Protein AF-A0A7S3LBD7-F1 (afdb_monomer_lite)

Sequence (126 aa):
SVRGDIKLGKDMCFGIYGDALEETSFGGADLVIVVSAEDELVDYDGVSSFPVCGESTLALASACTLDQFDRPIVGFMNFCLDHVVSANVEYLQDIYQGFLDVDLKEDHIQIPKATIAAHELAHVLG

Radius of gyration: 16.67 Å; chains: 1; bounding box: 44×27×38 Å

Organism: NCBI:txid265554

pLDDT: mean 74.04, std 15.69, range [42.69, 93.19]

Secondary structure (DSSP, 8-state):
---PPEEE-TTSSTTHHHHHS-SEEETT-S-EEEEE--SEEE-TTSS-EEE---TT--EEEEEEEE-TTS-EEEEEEEE-HHHHHH--THHHHHHHTTT------SS--PPPHHHHHHHHHHHHH-

Structure (mmCIF, N/CA/C/O backbone):
data_AF-A0A7S3LBD7-F1
#
_entry.id   AF-A0A7S3LBD7-F1
#
loop_
_atom_site.group_PDB
_atom_site.id
_atom_site.type_symbol
_atom_site.label_atom_id
_atom_site.label_alt_id
_atom_site.label_comp_id
_atom_site.label_asym_id
_atom_site.label_entity_id
_atom_site.label_seq_id
_atom_site.pdbx_PDB_ins_code
_atom_site.Cartn_x
_atom_site.Cartn_y
_atom_site.Cartn_z
_atom_site.occupancy
_atom_site.B_iso_or_equiv
_atom_site.auth_seq_id
_atom_site.auth_comp_id
_atom_site.auth_asym_id
_atom_site.auth_atom_id
_atom_site.pdbx_PDB_model_num
ATOM 1 N N . SER A 1 1 ? -10.980 -8.156 24.334 1.00 47.78 1 SER A N 1
ATOM 2 C CA . SER A 1 1 ? -10.246 -7.298 23.390 1.00 47.78 1 SER A CA 1
ATOM 3 C C . SER A 1 1 ? -11.203 -6.210 22.935 1.00 47.78 1 SER A C 1
ATOM 5 O O . SER A 1 1 ? -12.305 -6.556 22.537 1.00 47.78 1 SER A O 1
ATOM 7 N N . VAL A 1 2 ? -10.861 -4.930 23.115 1.00 50.41 2 VAL A N 1
ATOM 8 C CA . VAL A 1 2 ? -11.716 -3.769 22.781 1.00 50.41 2 VAL A CA 1
ATOM 9 C C . VAL A 1 2 ? -11.256 -3.199 21.438 1.00 50.41 2 VAL A C 1
ATOM 11 O O . VAL A 1 2 ? -10.802 -2.064 21.355 1.00 50.41 2 VAL A O 1
ATOM 14 N N . ARG A 1 3 ? -11.261 -4.017 20.388 1.00 62.00 3 ARG A N 1
ATOM 15 C CA . ARG A 1 3 ? -11.059 -3.530 19.022 1.00 62.00 3 ARG A CA 1
ATOM 16 C C . ARG A 1 3 ? -12.292 -3.916 18.226 1.00 62.00 3 ARG A C 1
ATOM 18 O O . ARG A 1 3 ? -12.649 -5.090 18.187 1.00 62.00 3 ARG A O 1
ATOM 25 N N . GLY A 1 4 ? -12.993 -2.896 17.736 1.00 75.19 4 GLY A N 1
ATOM 26 C CA . GLY A 1 4 ? -14.091 -3.077 16.797 1.00 75.19 4 GLY A CA 1
ATOM 27 C C . GLY A 1 4 ? -13.551 -3.493 15.435 1.00 75.19 4 GLY A C 1
ATOM 28 O O . GLY A 1 4 ? -12.347 -3.405 15.190 1.00 75.19 4 GLY A O 1
ATOM 29 N N . ASP A 1 5 ? -14.443 -3.950 14.569 1.00 88.25 5 ASP A N 1
ATOM 30 C CA . ASP A 1 5 ? -14.069 -4.376 13.227 1.00 88.25 5 ASP A CA 1
ATOM 31 C C . ASP A 1 5 ? -13.452 -3.215 12.436 1.00 88.25 5 ASP A C 1
ATOM 33 O O . ASP A 1 5 ? -13.945 -2.082 12.486 1.00 88.25 5 ASP A O 1
ATOM 37 N N . ILE A 1 6 ? -12.395 -3.503 11.674 1.00 87.62 6 ILE A N 1
ATOM 38 C CA . ILE A 1 6 ? -11.845 -2.546 10.711 1.00 87.62 6 ILE A CA 1
ATOM 39 C C . ILE A 1 6 ? -12.791 -2.538 9.516 1.00 87.62 6 ILE A C 1
ATOM 41 O O . ILE A 1 6 ? -13.042 -3.580 8.908 1.00 87.62 6 ILE A O 1
ATOM 45 N N . LYS A 1 7 ? -13.351 -1.374 9.199 1.00 86.12 7 LYS A N 1
ATOM 46 C CA . LYS A 1 7 ? -14.207 -1.187 8.027 1.00 86.12 7 LYS A CA 1
ATOM 47 C C . LYS A 1 7 ? -13.380 -0.537 6.942 1.00 86.12 7 LYS A C 1
ATOM 49 O O . LYS A 1 7 ? -12.891 0.560 7.169 1.00 86.12 7 LYS A O 1
ATOM 54 N N . LEU A 1 8 ? -13.240 -1.208 5.807 1.00 83.31 8 LEU A N 1
ATOM 55 C CA . LEU A 1 8 ? -12.697 -0.617 4.593 1.00 83.31 8 LEU A CA 1
ATOM 56 C C . LEU A 1 8 ? -13.827 0.074 3.835 1.00 83.31 8 LEU A C 1
ATOM 58 O O . LEU A 1 8 ? -14.897 -0.506 3.644 1.00 83.31 8 LEU A O 1
ATOM 62 N N . GLY A 1 9 ? -13.578 1.313 3.429 1.00 76.06 9 GLY A N 1
ATOM 63 C CA . GLY A 1 9 ? -14.488 2.099 2.610 1.00 76.06 9 GLY A CA 1
ATOM 64 C C . GLY A 1 9 ? -13.739 2.819 1.499 1.00 76.06 9 GLY A C 1
ATOM 65 O O . GLY A 1 9 ? -12.514 2.955 1.544 1.00 76.06 9 GLY A O 1
ATOM 66 N N . LYS A 1 10 ? -14.507 3.312 0.528 1.00 72.38 10 LYS A N 1
ATOM 67 C CA . LYS A 1 10 ? -13.986 3.897 -0.709 1.00 72.38 10 LYS A CA 1
ATOM 68 C C . LYS A 1 10 ? -13.009 5.068 -0.535 1.00 72.38 10 LYS A C 1
ATOM 70 O O . LYS A 1 10 ? -12.093 5.249 -1.324 1.00 72.38 10 LYS A O 1
ATOM 75 N N . ASP A 1 11 ? -13.163 5.817 0.552 1.00 72.06 11 ASP A N 1
ATOM 76 C CA . ASP A 1 11 ? -12.410 7.049 0.788 1.00 72.06 11 ASP A CA 1
ATOM 77 C C . ASP A 1 11 ? -11.160 6.831 1.668 1.00 72.06 11 ASP A C 1
ATOM 79 O O . ASP A 1 11 ? -10.512 7.796 2.064 1.00 72.06 11 ASP A O 1
ATOM 83 N N . MET A 1 12 ? -10.833 5.584 2.039 1.00 75.00 12 MET A N 1
ATOM 84 C CA . MET A 1 12 ? -9.777 5.312 3.025 1.00 75.00 12 MET A CA 1
ATOM 85 C C . MET A 1 12 ? -8.374 5.265 2.428 1.00 75.00 12 MET A C 1
ATOM 87 O O . MET A 1 12 ? -7.477 5.897 2.969 1.00 75.00 12 MET A O 1
ATOM 91 N N . CYS A 1 13 ? -8.172 4.549 1.326 1.00 73.50 13 CYS A N 1
ATOM 92 C CA . CYS A 1 13 ? -6.910 4.518 0.587 1.00 73.50 13 CYS A CA 1
ATOM 93 C C . CYS A 1 13 ? -7.202 4.945 -0.847 1.00 73.50 13 CYS A C 1
ATOM 95 O O . CYS A 1 13 ? -8.079 4.318 -1.433 1.00 73.50 13 CYS A O 1
ATOM 97 N N . PHE A 1 14 ? -6.488 5.967 -1.356 1.00 65.06 14 PHE A N 1
ATOM 98 C CA . PHE A 1 14 ? -6.476 6.473 -2.747 1.00 65.06 14 PHE A CA 1
ATOM 99 C C . PHE A 1 14 ? -7.602 5.903 -3.618 1.00 65.06 14 PHE A C 1
ATOM 101 O O . PHE A 1 14 ? -7.499 4.746 -4.018 1.00 65.06 14 PHE A O 1
ATOM 108 N N . GLY A 1 15 ? -8.648 6.701 -3.873 1.00 57.81 15 GLY A N 1
ATOM 109 C CA . GLY A 1 15 ? -10.009 6.305 -4.292 1.00 57.81 15 GLY A CA 1
ATOM 110 C C . GLY A 1 15 ? -10.184 5.064 -5.186 1.00 57.81 15 GLY A C 1
ATOM 111 O O . GLY A 1 15 ? -11.145 4.331 -5.001 1.00 57.81 15 GLY A O 1
ATOM 112 N N . ILE A 1 16 ? -9.238 4.749 -6.074 1.00 55.72 16 ILE A N 1
ATOM 113 C CA . ILE A 1 16 ? -9.135 3.478 -6.821 1.00 55.72 16 ILE A CA 1
ATOM 114 C C . ILE A 1 16 ? -9.214 2.224 -5.938 1.00 55.72 16 ILE A C 1
ATOM 116 O O . ILE A 1 16 ? -9.953 1.289 -6.254 1.00 55.72 16 ILE A O 1
ATOM 120 N N . TYR A 1 17 ? -8.434 2.161 -4.856 1.00 63.38 17 TYR A N 1
ATOM 121 C CA . TYR A 1 17 ? -8.392 0.958 -4.023 1.00 63.38 17 TYR A CA 1
ATOM 122 C C . TYR A 1 17 ? -9.684 0.800 -3.257 1.00 63.38 17 TYR A C 1
ATOM 124 O O . TYR A 1 17 ? -10.218 -0.297 -3.158 1.00 63.38 17 TYR A O 1
ATOM 132 N N . GLY A 1 18 ? -10.197 1.912 -2.753 1.00 59.03 18 GLY A N 1
ATOM 133 C CA . GLY A 1 18 ? -11.467 1.938 -2.077 1.00 59.03 18 GLY A CA 1
ATOM 134 C C . GLY A 1 18 ? -12.661 1.608 -2.982 1.00 59.03 18 GLY A C 1
ATOM 135 O O . GLY A 1 18 ? -13.551 0.904 -2.527 1.00 59.03 18 GLY A O 1
ATOM 136 N N . ASP A 1 19 ? -12.695 2.062 -4.237 1.00 59.94 19 ASP A N 1
ATOM 137 C CA . ASP A 1 19 ? -13.808 1.784 -5.160 1.00 59.94 19 ASP A CA 1
ATOM 138 C C . ASP A 1 19 ? -13.838 0.319 -5.628 1.00 59.94 19 ASP A C 1
ATOM 140 O O . ASP A 1 19 ? -14.912 -0.240 -5.858 1.00 59.94 19 ASP A O 1
ATOM 144 N N . ALA A 1 20 ? -12.673 -0.328 -5.740 1.00 60.94 20 ALA A N 1
ATOM 145 C CA . ALA A 1 20 ? -12.579 -1.764 -6.013 1.00 60.94 20 ALA A CA 1
ATOM 146 C C . ALA A 1 20 ? -12.910 -2.633 -4.783 1.00 60.94 20 ALA A C 1
ATOM 148 O O . ALA A 1 20 ? -13.245 -3.813 -4.921 1.00 60.94 20 ALA A O 1
ATOM 149 N N . LEU A 1 21 ? -12.807 -2.066 -3.579 1.00 64.19 21 LEU A N 1
ATOM 150 C CA . LEU A 1 21 ? -13.137 -2.728 -2.325 1.00 64.19 21 LEU A CA 1
ATOM 151 C C . LEU A 1 21 ? -14.595 -2.419 -1.971 1.00 64.19 21 LEU A C 1
ATOM 153 O O . LEU A 1 21 ? -14.905 -1.375 -1.403 1.00 64.19 21 LEU A O 1
ATOM 157 N N . GLU A 1 22 ? -15.506 -3.354 -2.258 1.00 66.81 22 GLU A N 1
ATOM 158 C CA . GLU A 1 22 ? -16.848 -3.316 -1.659 1.00 66.81 22 GLU A CA 1
ATOM 159 C C . GLU A 1 22 ? -16.725 -3.096 -0.141 1.00 66.81 22 GLU A C 1
ATOM 161 O O . GLU A 1 22 ? -15.773 -3.595 0.469 1.00 66.81 22 GLU A O 1
ATOM 166 N N . GLU A 1 23 ? -17.657 -2.357 0.481 1.00 72.19 23 GLU A N 1
ATOM 167 C CA . GLU A 1 23 ? -17.619 -2.105 1.929 1.00 72.19 23 GLU A CA 1
ATOM 168 C C . GLU A 1 23 ? -17.434 -3.423 2.691 1.00 72.19 23 GLU A C 1
ATOM 170 O O . GLU A 1 23 ? -18.346 -4.245 2.804 1.00 72.19 23 GLU A O 1
ATOM 175 N N . THR A 1 24 ? -16.225 -3.626 3.211 1.00 81.31 24 THR A N 1
ATOM 176 C CA . THR A 1 24 ? -15.816 -4.896 3.808 1.00 81.31 24 THR A CA 1
ATOM 177 C C . THR A 1 24 ? -15.391 -4.653 5.241 1.00 81.31 24 THR A C 1
ATOM 179 O O . THR A 1 24 ? -14.717 -3.674 5.565 1.00 81.31 24 THR A O 1
ATOM 182 N N . SER A 1 25 ? -15.794 -5.565 6.120 1.00 86.38 25 SER A N 1
ATOM 183 C CA . SER A 1 25 ? -15.489 -5.493 7.540 1.00 86.38 25 SER A CA 1
ATOM 184 C C . SER A 1 25 ? -14.621 -6.671 7.961 1.00 86.38 25 SER A C 1
ATOM 186 O O . SER A 1 25 ? -14.957 -7.828 7.709 1.00 86.38 25 SER A O 1
ATOM 188 N N . PHE A 1 26 ? -13.502 -6.366 8.612 1.00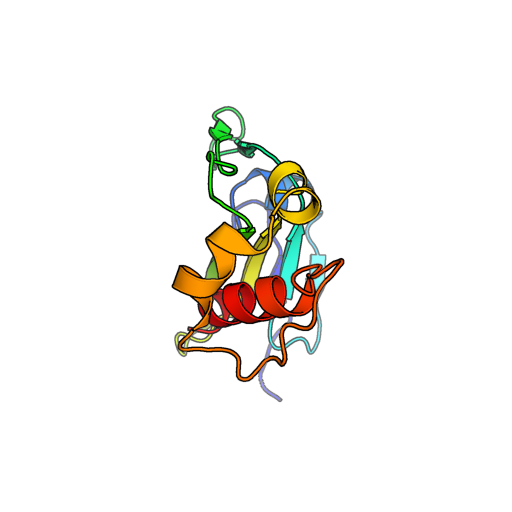 86.38 26 PHE A N 1
ATOM 189 C CA . PHE A 1 26 ? -12.517 -7.337 9.068 1.00 86.38 26 PHE A CA 1
ATOM 190 C C . PHE A 1 26 ? -12.552 -7.410 10.591 1.00 86.38 26 PHE A C 1
ATOM 192 O O . PHE A 1 26 ? -12.033 -6.537 11.292 1.00 86.38 26 PHE A O 1
ATOM 199 N N . GLY A 1 27 ? -13.186 -8.464 11.104 1.00 88.50 27 GLY A N 1
ATOM 200 C CA . GLY A 1 27 ? -13.235 -8.736 12.535 1.00 88.50 27 GLY A CA 1
ATOM 201 C C . GLY A 1 27 ? -11.923 -9.326 13.047 1.00 88.50 27 GLY A C 1
ATOM 202 O O . GLY A 1 27 ? -11.386 -10.269 12.469 1.00 88.50 27 GLY A O 1
ATOM 203 N N . GLY A 1 28 ? -11.413 -8.780 14.153 1.00 87.12 28 GLY A N 1
ATOM 204 C CA . GLY A 1 28 ? -10.211 -9.284 14.830 1.00 87.12 28 GLY A CA 1
ATOM 205 C C . GLY A 1 28 ? -8.879 -8.982 14.134 1.00 87.12 28 GLY A C 1
ATOM 206 O O . GLY A 1 28 ? -7.851 -9.467 14.599 1.00 87.12 28 GLY A O 1
ATOM 207 N N . ALA A 1 29 ? -8.882 -8.197 13.054 1.00 89.69 29 ALA A N 1
ATOM 208 C CA . ALA A 1 29 ? -7.664 -7.718 12.413 1.00 89.69 29 ALA A CA 1
ATOM 209 C C . ALA A 1 29 ? -7.062 -6.532 13.186 1.00 89.69 29 ALA A C 1
ATOM 211 O O . ALA A 1 29 ? -7.786 -5.677 13.697 1.00 89.69 29 ALA A O 1
ATOM 212 N N . ASP A 1 30 ? -5.731 -6.471 13.243 1.00 90.00 30 ASP A N 1
ATOM 213 C CA . ASP A 1 30 ? -4.998 -5.340 13.825 1.00 90.00 30 ASP A CA 1
ATOM 214 C C . ASP A 1 30 ? -4.582 -4.297 12.777 1.00 90.00 30 ASP A C 1
ATOM 216 O O . ASP A 1 30 ? -4.386 -3.136 13.128 1.00 90.00 30 ASP A O 1
ATOM 220 N N . LEU A 1 31 ? -4.458 -4.724 11.517 1.00 91.38 31 LEU A N 1
ATOM 221 C CA . LEU A 1 31 ? -4.082 -3.927 10.354 1.00 91.38 31 LEU A CA 1
ATOM 222 C C . LEU A 1 31 ? -4.632 -4.611 9.097 1.00 91.38 31 LEU A C 1
ATOM 224 O O . LEU A 1 31 ? -4.559 -5.836 8.976 1.00 91.38 31 LEU A O 1
ATOM 228 N N . VAL A 1 32 ? -5.142 -3.823 8.155 1.00 90.88 32 VAL A N 1
ATOM 229 C CA . VAL A 1 32 ? -5.480 -4.274 6.802 1.00 90.88 32 VAL A CA 1
ATOM 230 C C . VAL A 1 32 ? -4.589 -3.554 5.797 1.00 90.88 32 VAL A C 1
ATOM 232 O O . VAL A 1 32 ? -4.424 -2.339 5.873 1.00 90.88 32 VAL A O 1
ATOM 235 N N . ILE A 1 33 ? -4.014 -4.303 4.857 1.00 90.25 33 ILE A N 1
ATOM 236 C CA . ILE A 1 33 ? -3.164 -3.754 3.799 1.00 90.25 33 ILE A CA 1
ATOM 237 C C . ILE A 1 33 ? -3.771 -4.109 2.456 1.00 90.25 33 ILE A C 1
ATOM 239 O O . ILE A 1 33 ? -3.983 -5.285 2.160 1.00 90.25 33 ILE A O 1
ATOM 243 N N . VAL A 1 34 ? -4.023 -3.086 1.648 1.00 87.56 34 VAL A N 1
ATOM 244 C CA . VAL A 1 34 ? -4.429 -3.253 0.256 1.00 87.56 34 VAL A CA 1
ATOM 245 C C . VAL A 1 34 ? -3.177 -3.342 -0.604 1.00 87.56 34 VAL A C 1
ATOM 247 O O . VAL A 1 34 ? -2.325 -2.461 -0.536 1.00 87.56 34 VAL A O 1
ATOM 250 N N . VAL A 1 35 ? -3.048 -4.415 -1.383 1.00 87.25 35 VAL A N 1
ATOM 251 C CA . VAL A 1 35 ? -1.872 -4.661 -2.226 1.00 87.25 35 VAL A CA 1
ATOM 252 C C . VAL A 1 35 ? -2.260 -4.635 -3.696 1.00 87.25 35 VAL A C 1
ATOM 254 O O . VAL A 1 35 ? -3.269 -5.230 -4.077 1.00 87.25 35 VAL A O 1
ATOM 257 N N . SER A 1 36 ? -1.437 -3.988 -4.514 1.00 85.19 36 SER A N 1
ATOM 258 C CA . SER A 1 36 ? -1.711 -3.743 -5.929 1.00 85.19 36 SER A CA 1
ATOM 259 C C . SER A 1 36 ? -0.446 -3.645 -6.784 1.00 85.19 36 SER A C 1
ATOM 261 O O . SER A 1 36 ? 0.677 -3.800 -6.291 1.00 85.19 36 SER A O 1
ATOM 263 N N . ALA A 1 37 ? -0.646 -3.445 -8.087 1.00 86.94 37 ALA A N 1
ATOM 264 C CA . ALA A 1 37 ? 0.406 -3.379 -9.090 1.00 86.94 37 ALA A CA 1
ATOM 265 C C . ALA A 1 37 ? 0.003 -2.490 -10.280 1.00 86.94 37 ALA A C 1
ATOM 267 O O . ALA A 1 37 ? 0.021 -2.929 -11.427 1.00 86.94 37 ALA A O 1
ATOM 268 N N . GLU A 1 38 ? -0.422 -1.267 -9.980 1.00 84.44 38 GLU A N 1
ATOM 269 C CA . GLU A 1 38 ? -0.887 -0.283 -10.954 1.00 84.44 38 GLU A CA 1
ATOM 270 C C . GLU A 1 38 ? 0.215 0.741 -11.259 1.00 84.44 38 GLU A C 1
ATOM 272 O O . GLU A 1 38 ? 0.927 1.187 -10.353 1.00 84.44 38 GLU A O 1
ATOM 277 N N . ASP A 1 39 ? 0.333 1.149 -12.523 1.00 82.69 39 ASP A N 1
ATOM 278 C CA . ASP A 1 39 ? 1.289 2.187 -12.942 1.00 82.69 39 ASP A CA 1
ATOM 279 C C . ASP A 1 39 ? 0.821 3.598 -12.553 1.00 82.69 39 ASP A C 1
ATOM 281 O O . ASP A 1 39 ? 1.629 4.498 -12.292 1.00 82.69 39 ASP A O 1
ATOM 285 N N . GLU A 1 40 ? -0.498 3.778 -12.465 1.00 81.50 40 GLU A N 1
ATOM 286 C CA . GLU A 1 40 ? -1.166 5.012 -12.068 1.00 81.50 40 GLU A CA 1
ATOM 287 C C . GLU A 1 40 ? -2.156 4.744 -10.931 1.00 81.50 40 GLU A C 1
ATOM 289 O O . GLU A 1 40 ? -2.836 3.719 -10.904 1.00 81.50 40 GLU A O 1
ATOM 294 N N . LEU A 1 41 ? -2.278 5.694 -10.005 1.00 77.12 41 LEU A N 1
ATOM 295 C CA . LEU A 1 41 ? -3.340 5.691 -9.002 1.00 77.12 41 LEU A CA 1
ATOM 296 C C . LEU A 1 41 ? -4.377 6.748 -9.344 1.00 77.12 41 LEU A C 1
ATOM 298 O O . LEU A 1 41 ? -4.029 7.861 -9.727 1.00 77.12 41 LEU A O 1
ATOM 302 N N . VAL A 1 42 ? -5.648 6.411 -9.155 1.00 74.62 42 VAL A N 1
ATOM 303 C CA . VAL A 1 42 ? -6.761 7.356 -9.249 1.00 74.62 42 VAL A CA 1
ATOM 304 C C . VAL A 1 42 ? -6.850 8.172 -7.953 1.00 74.62 42 VAL A C 1
ATOM 306 O O . VAL A 1 42 ? -6.752 7.642 -6.844 1.00 74.62 42 VAL A O 1
ATOM 309 N N . ASP A 1 43 ? -7.014 9.478 -8.093 1.00 72.06 43 ASP A N 1
ATOM 310 C CA . ASP A 1 43 ? -7.231 10.418 -7.002 1.00 72.06 43 ASP A CA 1
ATOM 311 C C . ASP A 1 43 ? -8.634 10.233 -6.386 1.00 72.06 43 ASP A C 1
ATOM 313 O O . ASP A 1 43 ? -9.493 9.515 -6.902 1.00 72.06 43 ASP A O 1
ATOM 317 N N . TYR A 1 44 ? -8.899 10.901 -5.266 1.00 69.25 44 TYR A N 1
ATOM 318 C CA . TYR A 1 44 ? -10.172 10.835 -4.541 1.00 69.25 44 TYR A CA 1
ATOM 319 C C . TYR A 1 44 ? -11.379 11.345 -5.344 1.00 69.25 44 TYR A C 1
ATOM 321 O O . TYR A 1 44 ? -12.520 11.103 -4.955 1.00 69.25 44 TYR A O 1
ATOM 329 N N . ASP A 1 45 ? -11.154 12.070 -6.441 1.00 73.12 45 ASP A N 1
ATOM 330 C CA . ASP A 1 45 ? -12.224 12.518 -7.335 1.00 73.12 45 ASP A CA 1
ATOM 331 C C . ASP A 1 45 ? -12.746 11.404 -8.263 1.00 73.12 45 ASP A C 1
ATOM 333 O O . ASP A 1 45 ? -13.759 11.606 -8.937 1.00 73.12 45 ASP A O 1
ATOM 337 N N . GLY A 1 46 ? -12.082 10.241 -8.286 1.00 71.75 46 GLY A N 1
ATOM 338 C CA . GLY A 1 46 ? -12.436 9.093 -9.119 1.00 71.75 46 GLY A CA 1
ATOM 339 C C . GLY A 1 46 ? -12.194 9.307 -10.618 1.00 71.75 46 GLY A C 1
ATOM 340 O O . GLY A 1 46 ? -12.655 8.503 -11.428 1.00 71.75 46 GLY A O 1
ATOM 341 N N . VAL A 1 47 ? -11.523 10.396 -11.012 1.00 73.69 47 VAL A N 1
ATOM 342 C CA . VAL A 1 47 ? -11.347 10.790 -12.422 1.00 73.69 47 VAL A CA 1
ATOM 343 C C . VAL A 1 47 ? -9.903 11.162 -12.738 1.00 73.69 47 VAL A C 1
ATOM 345 O O . VAL A 1 47 ? -9.407 10.825 -13.813 1.00 73.69 47 VAL A O 1
ATOM 348 N N . SER A 1 48 ? -9.231 11.865 -11.836 1.00 78.81 48 SER A N 1
ATOM 349 C CA . SER A 1 48 ? -7.828 12.228 -11.977 1.00 78.81 48 SER A CA 1
ATOM 350 C C . SER A 1 48 ? -6.960 11.022 -11.650 1.00 78.81 48 SER A C 1
ATOM 352 O O . SER A 1 48 ? -7.236 10.310 -10.692 1.00 78.81 48 SER A O 1
ATOM 354 N N . SER A 1 49 ? -5.898 10.793 -12.418 1.00 79.31 49 SER A N 1
ATOM 355 C CA . SER A 1 49 ? -4.870 9.808 -12.086 1.00 79.31 49 SER A CA 1
ATOM 356 C C . SER A 1 49 ? -3.511 10.479 -11.942 1.00 79.31 49 SER A C 1
ATOM 358 O O . SER A 1 49 ? -3.254 11.543 -12.516 1.00 79.31 49 SER A O 1
ATOM 360 N N . PHE A 1 50 ? -2.636 9.869 -11.151 1.00 78.94 50 PHE A N 1
ATOM 361 C CA . PHE A 1 50 ? -1.242 10.263 -11.047 1.00 78.94 50 PHE A CA 1
ATOM 362 C C . PHE A 1 50 ? -0.330 9.046 -11.225 1.00 78.94 50 PHE A C 1
ATOM 364 O O . PHE A 1 50 ? -0.598 7.983 -10.655 1.00 78.94 50 PHE A O 1
ATOM 371 N N . PRO A 1 51 ? 0.759 9.188 -11.999 1.00 83.62 51 PRO A N 1
ATOM 372 C CA . PRO A 1 51 ? 1.726 8.119 -12.169 1.00 83.62 51 PRO A CA 1
ATOM 373 C C . PRO A 1 51 ? 2.434 7.864 -10.843 1.00 83.62 51 PRO A C 1
ATOM 375 O O . PRO A 1 51 ? 2.947 8.788 -10.205 1.00 83.62 51 PRO A O 1
ATOM 378 N N . VAL A 1 52 ? 2.468 6.600 -10.438 1.00 81.38 52 VAL A N 1
ATOM 379 C CA . VAL A 1 52 ? 3.163 6.164 -9.223 1.00 81.38 52 VAL A CA 1
ATOM 380 C C . VAL A 1 52 ? 4.429 5.384 -9.512 1.00 81.38 52 VAL A C 1
ATOM 382 O O . VAL A 1 52 ? 5.373 5.417 -8.720 1.00 81.38 52 VAL A O 1
ATOM 385 N N . CYS A 1 53 ? 4.485 4.747 -10.674 1.00 85.00 53 CYS A N 1
ATOM 386 C CA . CYS A 1 53 ? 5.668 4.056 -11.147 1.00 85.00 53 CYS A CA 1
ATOM 387 C C . CYS A 1 53 ? 6.521 5.009 -11.986 1.00 85.00 53 CYS A C 1
ATOM 389 O O . CYS A 1 53 ? 6.338 5.160 -13.190 1.00 85.00 53 CYS A O 1
ATOM 391 N N . GLY A 1 54 ? 7.424 5.722 -11.305 1.00 75.62 54 GLY A N 1
ATOM 392 C CA . GLY A 1 54 ? 8.488 6.505 -11.939 1.00 75.62 54 GLY A CA 1
ATOM 393 C C . GLY A 1 54 ? 9.693 5.636 -12.313 1.00 75.62 54 GLY A C 1
ATOM 394 O O . GLY A 1 54 ? 9.784 4.491 -11.885 1.00 75.62 54 GLY A O 1
ATOM 395 N N . GLU A 1 55 ? 10.660 6.206 -13.044 1.00 74.38 55 GLU A N 1
ATOM 396 C CA . GLU A 1 55 ? 11.791 5.469 -13.651 1.00 74.38 55 GLU A CA 1
ATOM 397 C C . GLU A 1 55 ? 12.613 4.591 -12.685 1.00 74.38 55 GLU A C 1
ATOM 399 O O . GLU A 1 55 ? 13.268 3.646 -13.126 1.00 74.38 55 GLU A O 1
ATOM 404 N N . SER A 1 56 ? 12.595 4.882 -11.381 1.00 75.56 56 SER A N 1
ATOM 405 C CA . SER A 1 56 ? 13.329 4.132 -10.355 1.00 75.56 56 SER A CA 1
ATOM 406 C C . SER A 1 56 ? 12.472 3.671 -9.172 1.00 75.56 56 SER A C 1
ATOM 408 O O . SER A 1 56 ? 13.016 3.206 -8.169 1.00 75.56 56 SER A O 1
ATOM 410 N N . THR A 1 57 ? 11.148 3.811 -9.245 1.00 83.12 57 THR A N 1
ATOM 411 C CA . THR A 1 57 ? 10.257 3.385 -8.159 1.00 83.12 57 THR A CA 1
ATOM 412 C C . THR A 1 57 ? 10.009 1.884 -8.270 1.00 83.12 57 THR A C 1
ATOM 414 O O . THR A 1 57 ? 9.486 1.411 -9.273 1.00 83.12 57 THR A O 1
ATOM 417 N N . LEU A 1 58 ? 10.367 1.120 -7.234 1.00 85.62 58 LEU A N 1
ATOM 418 C CA . LEU A 1 58 ? 10.107 -0.327 -7.180 1.00 85.62 58 LEU A CA 1
ATOM 419 C C . LEU A 1 58 ? 8.735 -0.641 -6.579 1.00 85.62 58 LEU A C 1
ATOM 421 O O . LEU A 1 58 ? 8.045 -1.564 -7.011 1.00 85.62 58 LEU A O 1
ATOM 425 N N . ALA A 1 59 ? 8.352 0.124 -5.567 1.00 88.06 59 ALA A N 1
ATOM 426 C CA . ALA A 1 59 ? 7.063 0.063 -4.913 1.00 88.06 59 ALA A CA 1
ATOM 427 C C . ALA A 1 59 ? 6.823 1.375 -4.155 1.00 88.06 59 ALA A C 1
ATOM 429 O O . ALA A 1 59 ? 7.731 2.194 -4.015 1.00 88.06 59 ALA A O 1
ATOM 430 N N . LEU A 1 60 ? 5.596 1.561 -3.685 1.00 88.38 60 LEU A N 1
ATOM 431 C CA . LEU A 1 60 ? 5.246 2.592 -2.718 1.00 88.38 60 LEU A CA 1
ATOM 432 C C . LEU A 1 60 ? 4.259 2.038 -1.701 1.00 88.38 60 LEU A C 1
ATOM 434 O O . LE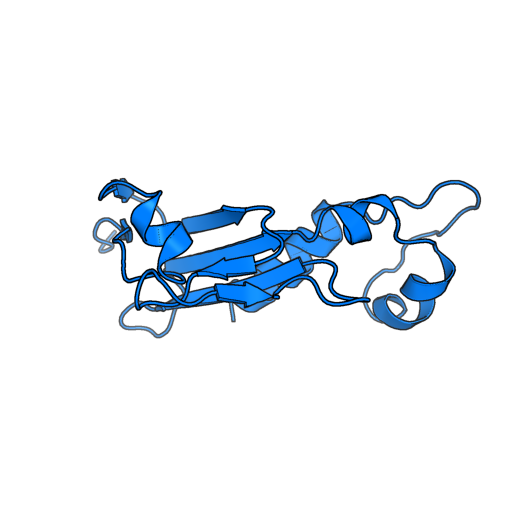U A 1 60 ? 3.429 1.190 -2.034 1.00 88.38 60 LEU A O 1
ATOM 438 N N . ALA A 1 61 ? 4.290 2.573 -0.490 1.00 90.38 61 ALA A N 1
ATOM 439 C CA . ALA A 1 61 ? 3.281 2.292 0.510 1.00 90.38 61 ALA A CA 1
ATOM 440 C C . ALA A 1 61 ? 3.075 3.454 1.475 1.00 90.38 61 ALA A C 1
ATOM 442 O O . ALA A 1 61 ? 3.947 4.298 1.679 1.00 90.38 61 ALA A O 1
ATOM 443 N N . SER A 1 62 ? 1.895 3.493 2.089 1.00 89.31 62 SER A N 1
ATOM 444 C CA . SER A 1 62 ? 1.617 4.419 3.183 1.00 89.31 62 SER A CA 1
ATOM 445 C C . SER A 1 62 ? 0.477 3.936 4.068 1.00 89.31 62 SER A C 1
ATOM 447 O O . SER A 1 62 ? -0.369 3.132 3.657 1.00 89.31 62 SER A O 1
ATOM 449 N N . ALA A 1 63 ? 0.437 4.473 5.285 1.00 91.75 63 ALA A N 1
ATOM 450 C CA . ALA A 1 63 ? -0.721 4.375 6.153 1.00 91.75 63 ALA A CA 1
ATOM 451 C C . ALA A 1 63 ? -1.854 5.265 5.621 1.00 91.75 63 ALA A C 1
ATOM 453 O O . ALA A 1 63 ? -1.667 6.440 5.320 1.00 91.75 63 ALA A O 1
ATOM 454 N N . CYS A 1 64 ? -3.046 4.692 5.543 1.00 87.62 64 CYS A N 1
ATOM 455 C CA . CYS A 1 64 ? -4.260 5.345 5.068 1.00 87.62 64 CYS A CA 1
ATOM 456 C C . CYS A 1 64 ? -5.137 5.833 6.223 1.00 87.62 64 CYS A C 1
ATOM 458 O O . CYS A 1 64 ? -5.787 6.872 6.158 1.00 87.62 64 CYS A O 1
ATOM 460 N N . THR A 1 65 ? -5.209 5.045 7.296 1.00 89.31 65 THR A N 1
ATOM 461 C CA . THR A 1 65 ? -6.072 5.331 8.443 1.00 89.31 65 THR A CA 1
ATOM 462 C C . THR A 1 65 ? -5.392 4.884 9.723 1.00 89.31 65 THR A C 1
ATOM 464 O O . THR A 1 65 ? -4.850 3.778 9.801 1.00 89.31 65 THR A O 1
ATOM 467 N N . LEU A 1 66 ? -5.465 5.745 10.736 1.00 91.06 66 LEU A N 1
ATOM 468 C CA . LEU A 1 66 ? -4.963 5.491 12.080 1.00 91.06 66 LEU A CA 1
ATOM 469 C C . LEU A 1 66 ? -6.133 5.285 13.051 1.00 91.06 66 LEU A C 1
ATOM 471 O O . LEU A 1 66 ? -7.215 5.845 12.862 1.00 91.06 66 LEU A O 1
ATOM 475 N N . ASP A 1 67 ? -5.921 4.490 14.100 1.00 89.62 67 ASP A N 1
ATOM 476 C CA . ASP A 1 67 ? -6.841 4.449 15.236 1.00 89.62 67 ASP A CA 1
ATOM 477 C C . ASP A 1 67 ? -6.631 5.640 16.189 1.00 89.62 67 ASP A C 1
ATOM 479 O O . ASP A 1 67 ? -5.751 6.478 16.009 1.00 89.62 67 ASP A O 1
ATOM 483 N N . GLN A 1 68 ? -7.445 5.716 17.242 1.00 89.56 68 GLN A N 1
ATOM 484 C CA . GLN A 1 68 ? -7.385 6.771 18.266 1.00 89.56 68 GLN A CA 1
ATOM 485 C C . GLN A 1 68 ? -6.057 6.862 19.051 1.00 89.56 68 GLN A C 1
ATOM 487 O O . GLN A 1 68 ? -5.924 7.733 19.907 1.00 89.56 68 GLN A O 1
ATOM 492 N N . PHE A 1 69 ? -5.127 5.926 18.841 1.00 91.62 69 PHE A N 1
ATOM 493 C CA . PHE A 1 69 ? -3.795 5.902 19.444 1.00 91.62 69 PHE A CA 1
ATOM 494 C C . PHE A 1 69 ? -2.694 6.141 18.401 1.00 91.62 69 PHE A C 1
ATOM 496 O O . PHE A 1 69 ? -1.553 5.751 18.638 1.00 91.62 69 PHE A O 1
ATOM 503 N N . ASP A 1 70 ? -3.045 6.715 17.247 1.00 91.00 70 ASP A N 1
ATOM 504 C CA . ASP A 1 70 ? -2.148 6.974 16.119 1.00 91.00 70 ASP A CA 1
ATOM 505 C C . ASP A 1 70 ? -1.492 5.704 15.549 1.00 91.00 70 ASP A C 1
ATOM 507 O O . ASP A 1 70 ? -0.433 5.757 14.928 1.00 91.00 70 ASP A O 1
ATOM 511 N N . ARG A 1 71 ? -2.118 4.534 15.742 1.00 91.56 71 ARG A N 1
ATOM 512 C CA . ARG A 1 71 ? -1.618 3.273 15.180 1.00 91.56 71 ARG A CA 1
ATOM 513 C C . ARG A 1 71 ? -2.237 3.033 13.808 1.00 91.56 71 ARG A C 1
ATOM 515 O O . ARG A 1 71 ? -3.466 3.074 13.716 1.00 91.56 71 ARG A O 1
ATOM 522 N N . PRO A 1 72 ? -1.446 2.710 12.775 1.00 93.19 72 PRO A N 1
ATOM 523 C CA . PRO A 1 72 ? -1.975 2.313 11.477 1.00 93.19 72 PRO A CA 1
ATOM 524 C C . PRO A 1 72 ? -2.912 1.110 11.592 1.00 93.19 72 PRO A C 1
ATOM 526 O O . PRO A 1 72 ? -2.555 0.086 12.175 1.00 93.19 72 PRO A O 1
ATOM 529 N N . ILE A 1 73 ? -4.120 1.246 11.045 1.00 92.12 73 ILE A N 1
ATOM 530 C CA . ILE A 1 73 ? -5.123 0.170 10.962 1.00 92.12 73 ILE A CA 1
ATOM 531 C C . ILE A 1 73 ? -5.519 -0.150 9.522 1.00 92.12 73 ILE A C 1
ATOM 533 O O . ILE A 1 73 ? -5.984 -1.253 9.242 1.00 92.12 73 ILE A O 1
ATOM 537 N N . VAL A 1 74 ? -5.286 0.781 8.598 1.00 90.81 74 VAL A N 1
ATOM 538 C CA . VAL A 1 74 ? -5.410 0.554 7.160 1.00 90.81 74 VAL A CA 1
ATOM 539 C C . VAL A 1 74 ? -4.200 1.174 6.476 1.00 90.81 74 VAL A C 1
ATOM 541 O O . VAL A 1 74 ? -3.835 2.309 6.784 1.00 90.81 74 VAL A O 1
ATOM 544 N N . GLY A 1 75 ? -3.603 0.453 5.536 1.00 91.00 75 GLY A N 1
ATOM 545 C CA . GLY A 1 75 ? -2.573 0.964 4.640 1.00 91.00 75 GLY A CA 1
ATOM 546 C C . GLY A 1 75 ? -2.709 0.386 3.241 1.00 91.00 75 GLY A C 1
ATOM 547 O O . GLY A 1 75 ? -3.521 -0.508 2.994 1.00 91.00 75 GLY A O 1
ATOM 548 N N . PHE A 1 76 ? -1.885 0.881 2.329 1.00 89.12 76 PHE A N 1
ATOM 549 C CA . PHE A 1 76 ? -1.787 0.346 0.978 1.00 89.12 76 PHE A CA 1
ATOM 550 C C . PHE A 1 76 ? -0.328 0.144 0.585 1.00 89.12 76 PHE A C 1
ATOM 552 O O . PHE A 1 76 ? 0.565 0.776 1.148 1.00 89.12 76 PHE A O 1
ATOM 559 N N . MET A 1 77 ? -0.110 -0.730 -0.391 1.00 90.19 77 MET A N 1
ATOM 560 C CA . MET A 1 77 ? 1.183 -1.000 -0.997 1.00 90.19 77 MET A CA 1
ATOM 561 C C . MET A 1 77 ? 0.994 -1.311 -2.481 1.00 90.19 77 MET A C 1
ATOM 563 O O . MET A 1 77 ? 0.250 -2.223 -2.829 1.00 90.19 77 MET A O 1
ATOM 567 N N . ASN A 1 78 ? 1.694 -0.589 -3.347 1.00 88.56 78 ASN A N 1
ATOM 568 C CA . ASN A 1 78 ? 1.656 -0.778 -4.792 1.00 88.56 78 ASN A CA 1
ATOM 569 C C . ASN A 1 78 ? 3.039 -1.174 -5.311 1.00 88.56 78 ASN A C 1
ATOM 571 O O . ASN A 1 78 ? 4.021 -0.499 -5.007 1.00 88.56 78 ASN A O 1
ATOM 575 N N . PHE A 1 79 ? 3.117 -2.239 -6.107 1.00 88.50 79 PHE A N 1
ATOM 576 C CA . PHE A 1 79 ? 4.357 -2.695 -6.738 1.00 88.50 79 PHE A CA 1
ATOM 577 C C . PHE A 1 79 ? 4.448 -2.243 -8.193 1.00 88.50 79 PHE A C 1
ATOM 579 O O . PHE A 1 79 ? 3.583 -2.564 -9.001 1.00 88.50 79 PHE A O 1
ATOM 586 N N . CYS A 1 80 ? 5.562 -1.618 -8.560 1.00 87.75 80 CYS A N 1
ATOM 587 C CA . CYS A 1 80 ? 5.851 -1.234 -9.937 1.00 87.75 80 CYS A CA 1
ATOM 588 C C . CYS A 1 80 ? 6.505 -2.402 -10.676 1.00 87.75 80 CYS A C 1
ATOM 590 O O . CYS A 1 80 ? 7.732 -2.538 -10.708 1.00 87.75 80 CYS A O 1
ATOM 592 N N . LEU A 1 81 ? 5.676 -3.307 -11.204 1.00 80.88 81 LEU A N 1
ATOM 593 C CA . LEU A 1 81 ? 6.121 -4.620 -11.687 1.00 80.88 81 LEU A CA 1
ATOM 594 C C . LEU A 1 81 ? 7.193 -4.541 -12.777 1.00 80.88 81 LEU A C 1
ATOM 596 O O . LEU A 1 81 ? 8.118 -5.356 -12.755 1.00 80.88 81 LEU A O 1
ATOM 600 N N . ASP A 1 82 ? 7.123 -3.545 -13.656 1.00 76.94 82 ASP A N 1
ATOM 601 C CA . ASP A 1 82 ? 8.105 -3.339 -14.723 1.00 76.94 82 ASP A CA 1
ATOM 602 C C . ASP A 1 82 ? 9.517 -3.097 -14.178 1.00 76.94 82 AS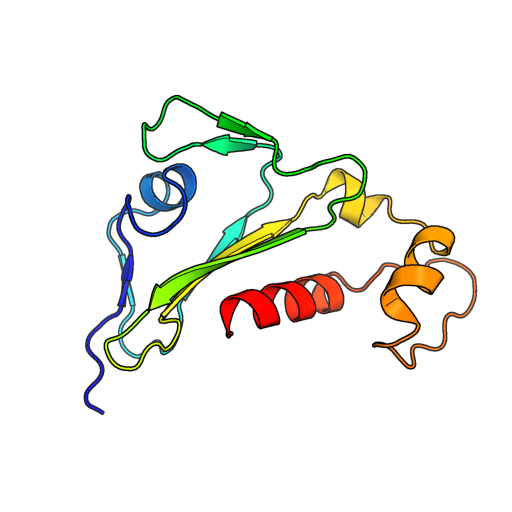P A C 1
ATOM 604 O O . ASP A 1 82 ? 10.496 -3.575 -14.754 1.00 76.94 82 ASP A O 1
ATOM 608 N N . HIS A 1 83 ? 9.635 -2.457 -13.013 1.00 69.69 83 HIS A N 1
ATOM 609 C CA . HIS A 1 83 ? 10.910 -2.209 -12.338 1.00 69.69 83 HIS A CA 1
ATOM 610 C C . HIS A 1 83 ? 11.300 -3.346 -11.385 1.00 69.69 83 HIS A C 1
ATOM 612 O O . HIS A 1 83 ? 12.475 -3.682 -11.265 1.00 69.69 83 HIS A O 1
ATOM 618 N N . VAL A 1 84 ? 10.327 -4.013 -10.759 1.00 64.38 84 VAL A N 1
ATOM 619 C CA . VAL A 1 84 ? 10.574 -5.175 -9.882 1.00 64.38 84 VAL A CA 1
ATOM 620 C C . VAL A 1 84 ? 11.118 -6.377 -10.663 1.00 64.38 84 VAL A C 1
ATOM 622 O O . VAL A 1 84 ? 11.888 -7.169 -10.122 1.00 64.38 84 VAL A O 1
ATOM 625 N N . VAL A 1 85 ? 10.719 -6.538 -11.928 1.00 60.59 85 VAL A N 1
ATOM 626 C CA . VAL A 1 85 ? 11.177 -7.638 -12.795 1.00 60.59 85 VAL A CA 1
ATOM 627 C C . VAL A 1 85 ? 12.500 -7.306 -13.500 1.00 60.59 85 VAL A C 1
ATOM 629 O O . VAL A 1 85 ? 13.238 -8.227 -13.848 1.00 60.59 85 VAL A O 1
ATOM 632 N N . SER A 1 86 ? 12.820 -6.021 -13.686 1.00 55.03 86 SER A N 1
ATOM 633 C CA . SER A 1 86 ? 13.990 -5.555 -14.449 1.00 55.03 86 SER A CA 1
ATOM 634 C C . SER A 1 86 ? 15.146 -5.003 -13.605 1.00 55.03 86 SER A C 1
ATOM 636 O O . SER A 1 86 ? 16.201 -4.701 -14.166 1.00 55.03 86 SER A O 1
ATOM 638 N N . ALA A 1 87 ? 14.989 -4.875 -12.282 1.00 55.34 87 ALA A N 1
ATOM 639 C CA . ALA A 1 87 ? 16.035 -4.353 -11.409 1.00 55.34 87 ALA A CA 1
ATOM 640 C C . ALA A 1 87 ? 17.307 -5.218 -11.471 1.00 55.34 87 ALA A C 1
ATOM 642 O O . ALA A 1 87 ? 17.366 -6.323 -10.930 1.00 55.34 87 ALA A O 1
ATOM 643 N N . ASN A 1 88 ? 18.338 -4.686 -12.129 1.00 51.25 88 ASN A N 1
ATOM 644 C CA . ASN A 1 88 ? 19.668 -5.278 -12.186 1.00 51.25 88 ASN A CA 1
ATOM 645 C C . ASN A 1 88 ? 20.502 -4.877 -10.958 1.00 51.25 88 ASN A C 1
ATOM 647 O O . ASN A 1 88 ? 20.367 -3.784 -10.406 1.00 51.25 88 ASN A O 1
ATOM 651 N N . VAL A 1 89 ? 21.401 -5.782 -10.569 1.00 51.50 89 VAL A N 1
ATOM 652 C CA . VAL A 1 89 ? 22.240 -5.783 -9.352 1.00 51.50 89 VAL A CA 1
ATOM 653 C C . VAL A 1 89 ? 22.972 -4.464 -9.077 1.00 51.50 89 VAL A C 1
ATOM 655 O O . VAL A 1 89 ? 23.152 -4.089 -7.920 1.00 51.50 89 VAL A O 1
ATOM 658 N N . GLU A 1 90 ? 23.372 -3.750 -10.127 1.00 52.56 90 GLU A N 1
ATOM 659 C CA . GLU A 1 90 ? 24.212 -2.550 -10.045 1.00 52.56 90 GLU A CA 1
ATOM 660 C C . GLU A 1 90 ? 23.516 -1.372 -9.341 1.00 52.56 90 GLU A C 1
ATOM 662 O O . GLU A 1 90 ? 24.156 -0.642 -8.595 1.00 52.56 90 GLU A O 1
ATOM 667 N N . TYR A 1 91 ? 22.193 -1.228 -9.490 1.00 52.38 91 TYR A N 1
ATOM 668 C CA . TYR A 1 91 ? 21.431 -0.133 -8.867 1.00 52.38 91 TYR A CA 1
ATOM 669 C C . TYR A 1 91 ? 21.166 -0.362 -7.367 1.00 52.38 91 TYR A C 1
ATOM 671 O O . TYR A 1 91 ? 20.844 0.555 -6.615 1.00 52.38 91 TYR A O 1
ATOM 679 N N . LEU A 1 92 ? 21.285 -1.610 -6.915 1.00 52.28 92 LEU A N 1
ATOM 680 C CA . LEU A 1 92 ? 20.806 -2.048 -5.605 1.00 52.28 92 LEU A CA 1
ATOM 681 C C . LEU A 1 92 ? 21.894 -2.085 -4.546 1.00 52.28 92 LEU A C 1
ATOM 683 O O . LEU A 1 92 ? 21.579 -2.010 -3.358 1.00 52.28 92 LEU A O 1
ATOM 687 N N . GLN A 1 93 ? 23.157 -2.173 -4.964 1.00 53.16 93 GLN A N 1
ATOM 688 C CA . GLN A 1 93 ? 24.285 -2.067 -4.045 1.00 53.16 93 GLN A CA 1
ATOM 689 C C . GLN A 1 93 ? 24.265 -0.712 -3.328 1.00 53.16 93 GLN A C 1
ATOM 691 O O . GLN A 1 93 ? 24.372 -0.688 -2.106 1.00 53.16 93 GLN A O 1
ATOM 696 N N . ASP A 1 94 ? 23.996 0.385 -4.039 1.00 52.75 94 ASP A N 1
ATOM 697 C CA . ASP A 1 94 ? 23.976 1.727 -3.444 1.00 52.75 94 ASP A CA 1
ATOM 698 C C . ASP A 1 94 ? 22.789 1.961 -2.488 1.00 52.75 94 ASP A C 1
ATOM 700 O O . ASP A 1 94 ? 22.928 2.682 -1.500 1.00 52.75 94 ASP A O 1
ATOM 704 N N . ILE A 1 95 ? 21.633 1.330 -2.733 1.00 54.75 95 ILE A N 1
ATOM 705 C CA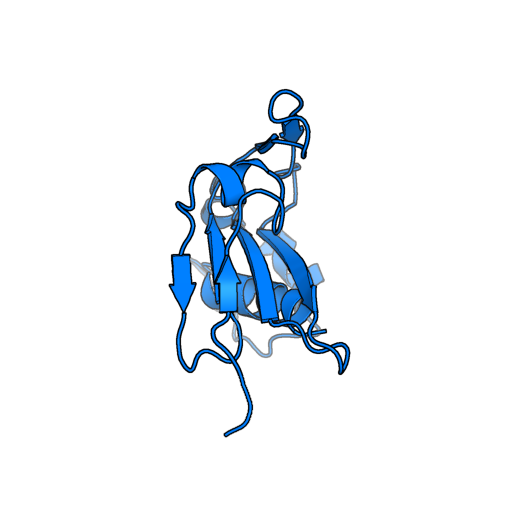 . ILE A 1 95 ? 20.415 1.510 -1.918 1.00 54.75 95 ILE A CA 1
ATOM 706 C C . ILE A 1 95 ? 20.417 0.603 -0.677 1.00 54.75 95 ILE A C 1
ATOM 708 O O . ILE A 1 95 ? 19.979 1.015 0.397 1.00 54.75 95 ILE A O 1
ATOM 712 N N . TYR A 1 96 ? 20.917 -0.631 -0.799 1.00 53.38 96 TYR A N 1
ATOM 713 C CA . TYR A 1 96 ? 20.776 -1.660 0.239 1.00 53.38 96 TYR A CA 1
ATOM 714 C C . TYR A 1 96 ? 22.060 -1.989 1.017 1.00 53.38 96 TYR A C 1
ATOM 716 O O . TYR A 1 96 ? 21.981 -2.767 1.971 1.00 53.38 96 TYR A O 1
ATOM 724 N N . GLN A 1 97 ? 23.205 -1.359 0.710 1.00 52.44 97 GLN A N 1
ATOM 725 C CA . GLN A 1 97 ? 24.469 -1.498 1.467 1.00 52.44 97 GLN A CA 1
ATOM 726 C C . GLN A 1 97 ? 24.312 -1.294 2.988 1.00 52.44 97 GLN A C 1
ATOM 728 O O . GLN A 1 97 ? 25.084 -1.850 3.764 1.00 52.44 97 GLN A O 1
ATOM 733 N N . GLY A 1 98 ? 23.318 -0.516 3.431 1.00 45.41 98 GLY A N 1
ATOM 734 C CA . GLY A 1 98 ? 23.054 -0.276 4.854 1.00 45.41 98 GLY A CA 1
ATOM 735 C C . GLY A 1 98 ? 22.026 -1.204 5.510 1.00 45.41 98 GLY A C 1
ATOM 736 O O . GLY A 1 98 ? 21.878 -1.152 6.728 1.00 45.41 98 GLY A O 1
ATOM 737 N N . PHE A 1 99 ? 21.293 -2.015 4.738 1.00 45.19 99 PHE A N 1
ATOM 738 C CA . PHE A 1 99 ? 20.100 -2.726 5.226 1.00 45.19 99 PHE A CA 1
ATOM 739 C C . PHE A 1 99 ? 20.180 -4.251 5.103 1.00 45.19 99 PHE A C 1
ATOM 741 O O . PHE A 1 99 ? 19.422 -4.958 5.766 1.00 45.19 99 PHE A O 1
ATOM 748 N N . LEU A 1 100 ? 21.071 -4.774 4.259 1.00 46.34 100 LEU A N 1
ATOM 749 C CA . LEU A 1 100 ? 21.100 -6.189 3.909 1.00 46.34 100 LEU A CA 1
ATOM 750 C C . LEU A 1 100 ? 22.528 -6.734 3.912 1.00 46.34 100 LEU A C 1
ATOM 752 O O . LEU A 1 100 ? 23.312 -6.459 3.010 1.00 46.34 100 LEU A O 1
ATOM 756 N N . ASP A 1 101 ? 22.825 -7.586 4.893 1.00 47.28 101 ASP A N 1
ATOM 757 C CA . ASP A 1 101 ? 23.986 -8.485 4.888 1.00 47.28 101 ASP A CA 1
ATOM 758 C C . ASP A 1 101 ? 23.682 -9.681 3.960 1.00 47.28 101 ASP A C 1
ATOM 760 O O . ASP A 1 101 ? 23.537 -10.828 4.384 1.00 47.28 101 ASP A O 1
ATOM 764 N N . VAL A 1 102 ? 23.415 -9.389 2.683 1.00 48.69 102 VAL A N 1
ATOM 765 C CA . VAL A 1 102 ? 23.061 -10.393 1.671 1.00 48.69 102 VAL A CA 1
ATOM 766 C C . VAL A 1 102 ? 24.311 -10.698 0.851 1.00 48.69 102 VAL A C 1
ATOM 768 O O . VAL A 1 102 ? 24.853 -9.823 0.182 1.00 48.69 102 VAL A O 1
ATOM 771 N N . ASP A 1 103 ? 24.764 -11.955 0.904 1.00 46.16 103 ASP A N 1
ATOM 772 C CA . ASP A 1 103 ? 25.858 -12.501 0.085 1.00 46.16 103 ASP A CA 1
ATOM 773 C C . ASP A 1 103 ? 25.411 -12.538 -1.389 1.00 46.16 103 ASP A C 1
ATOM 775 O O . ASP A 1 103 ? 24.794 -13.497 -1.859 1.00 46.16 103 ASP A O 1
ATOM 779 N N . LEU A 1 104 ? 25.653 -11.433 -2.100 1.00 51.97 104 LEU A N 1
ATOM 780 C CA . LEU A 1 104 ? 25.339 -11.238 -3.515 1.00 51.97 104 LEU A CA 1
ATOM 781 C C . LEU A 1 104 ? 26.319 -12.043 -4.381 1.00 51.97 104 LEU A C 1
ATOM 783 O O . LEU A 1 104 ? 27.260 -11.490 -4.947 1.00 51.97 104 LEU A O 1
ATOM 787 N N . LYS A 1 105 ? 26.123 -13.361 -4.477 1.00 46.81 105 LYS A N 1
ATOM 788 C CA . LYS A 1 105 ? 26.868 -14.186 -5.438 1.00 46.81 105 LYS A CA 1
ATOM 789 C C . LYS A 1 105 ? 26.218 -14.139 -6.816 1.00 46.81 105 LYS A C 1
ATOM 791 O O . LYS A 1 105 ? 25.006 -14.294 -6.955 1.00 46.81 105 LYS A O 1
ATOM 796 N N . GLU A 1 106 ? 27.077 -13.880 -7.795 1.00 49.44 106 GLU A N 1
ATOM 797 C CA . GLU A 1 106 ? 26.824 -13.731 -9.227 1.00 49.44 106 GLU A CA 1
ATOM 798 C C . GLU A 1 106 ? 25.867 -14.805 -9.768 1.00 49.44 106 GLU A C 1
ATOM 800 O O . GLU A 1 106 ? 26.142 -16.000 -9.694 1.00 49.44 106 GLU A O 1
ATOM 805 N N . ASP A 1 107 ? 24.683 -14.369 -10.209 1.00 42.69 107 ASP A 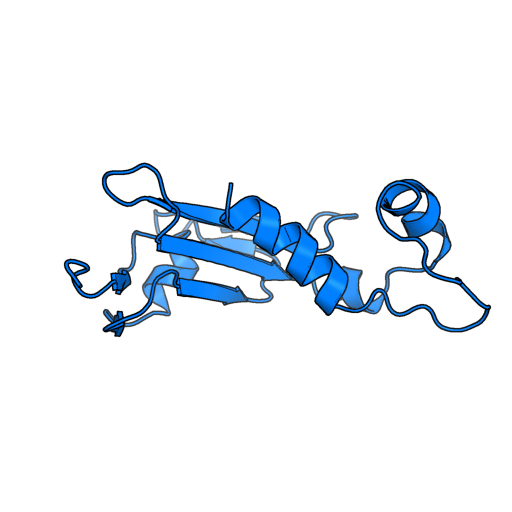N 1
ATOM 806 C CA . ASP A 1 107 ? 24.270 -14.442 -11.624 1.00 42.69 107 ASP A CA 1
ATOM 807 C C . ASP A 1 107 ? 22.786 -14.094 -11.815 1.00 42.69 107 ASP A C 1
ATOM 809 O O . ASP A 1 107 ? 22.396 -13.677 -12.898 1.00 42.69 107 ASP A O 1
ATOM 813 N N . HIS A 1 108 ? 21.953 -14.137 -10.773 1.00 42.69 108 HIS A N 1
ATOM 814 C CA . HIS A 1 108 ? 20.565 -13.660 -10.836 1.00 42.69 108 HIS A CA 1
ATOM 815 C C . HIS A 1 108 ? 20.082 -13.232 -9.449 1.00 42.69 108 HIS A C 1
ATOM 817 O O . HIS A 1 108 ? 19.385 -13.979 -8.761 1.00 42.69 108 HIS A O 1
ATOM 823 N N . ILE A 1 109 ? 20.438 -12.023 -9.013 1.00 47.09 109 ILE A N 1
ATOM 824 C CA . ILE A 1 109 ? 19.823 -11.457 -7.810 1.00 47.09 109 ILE A CA 1
ATOM 825 C C . ILE A 1 109 ? 18.463 -10.907 -8.224 1.00 47.09 10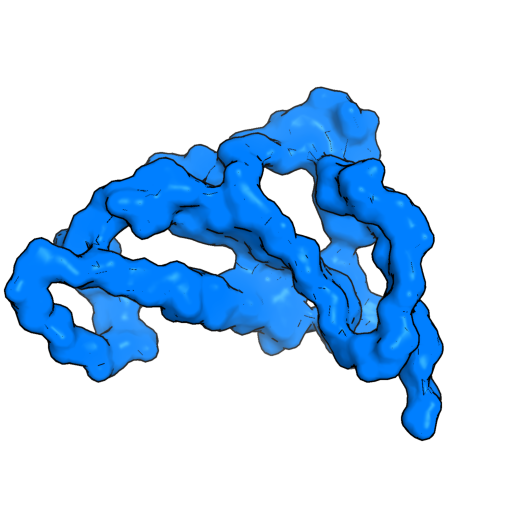9 ILE A C 1
ATOM 827 O O . ILE A 1 109 ? 18.331 -9.768 -8.658 1.00 47.09 109 ILE A O 1
ATOM 831 N N . GLN A 1 110 ? 17.433 -11.739 -8.089 1.00 49.31 110 GLN A N 1
ATOM 832 C CA . GLN A 1 110 ? 16.106 -11.202 -7.833 1.00 49.31 110 GLN A CA 1
ATOM 833 C C . GLN A 1 110 ? 16.195 -10.517 -6.473 1.00 49.31 110 GLN A C 1
ATOM 835 O O . GLN A 1 110 ? 16.467 -11.195 -5.480 1.00 49.31 110 GLN A O 1
ATOM 840 N N . ILE A 1 111 ? 15.962 -9.201 -6.398 1.00 53.62 111 ILE A N 1
ATOM 841 C CA . ILE A 1 111 ? 15.574 -8.624 -5.108 1.00 53.62 111 ILE A CA 1
ATOM 842 C C . ILE A 1 111 ? 14.380 -9.462 -4.673 1.00 53.62 111 ILE A C 1
ATOM 844 O O . ILE A 1 111 ? 13.401 -9.544 -5.428 1.00 53.62 111 ILE A O 1
ATOM 848 N N . PRO A 1 112 ? 14.433 -10.134 -3.515 1.00 64.00 112 PRO A N 1
ATOM 849 C CA . PRO A 1 112 ? 13.272 -10.859 -3.067 1.00 64.00 112 PRO A CA 1
ATOM 850 C C . PRO A 1 112 ? 12.152 -9.830 -3.006 1.00 64.00 112 PRO A C 1
ATOM 852 O O . PRO A 1 112 ? 12.278 -8.828 -2.307 1.00 64.00 112 PRO A O 1
ATOM 855 N N . LYS A 1 113 ? 11.056 -10.042 -3.739 1.00 70.12 113 LYS A N 1
ATOM 856 C CA . LYS A 1 113 ? 9.866 -9.179 -3.641 1.00 70.12 113 LYS A CA 1
ATOM 857 C C . LYS A 1 113 ? 9.466 -8.976 -2.174 1.00 70.12 113 LYS A C 1
ATOM 859 O O . LYS A 1 113 ? 8.972 -7.922 -1.810 1.00 70.12 113 LYS A O 1
ATOM 864 N N . ALA A 1 114 ? 9.780 -9.964 -1.332 1.00 71.25 114 ALA A N 1
ATOM 865 C CA . ALA A 1 114 ? 9.705 -9.920 0.121 1.00 71.25 114 ALA A CA 1
ATOM 866 C C . ALA A 1 114 ? 10.516 -8.786 0.784 1.00 71.25 114 ALA A C 1
ATOM 868 O O . ALA A 1 114 ? 10.019 -8.191 1.727 1.00 71.25 114 ALA A O 1
ATOM 869 N N . THR A 1 115 ? 11.725 -8.466 0.319 1.00 78.44 115 THR A N 1
ATOM 870 C CA . THR A 1 115 ? 12.537 -7.347 0.825 1.00 78.44 115 THR A CA 1
ATOM 871 C C . THR A 1 115 ? 11.887 -6.005 0.511 1.00 78.44 115 THR A C 1
ATOM 873 O O . THR A 1 115 ? 11.778 -5.164 1.398 1.00 78.44 115 THR A O 1
ATOM 876 N N . ILE A 1 116 ? 11.431 -5.815 -0.731 1.00 81.75 116 ILE A N 1
ATOM 877 C CA . ILE A 1 116 ? 10.711 -4.599 -1.140 1.00 81.75 116 ILE A CA 1
ATOM 878 C C . ILE A 1 116 ? 9.421 -4.491 -0.324 1.00 81.75 116 ILE A C 1
ATOM 880 O O . ILE A 1 116 ? 9.190 -3.483 0.329 1.00 81.75 116 ILE A O 1
ATOM 884 N N . ALA A 1 117 ? 8.643 -5.575 -0.259 1.00 84.31 117 ALA A N 1
ATOM 885 C CA . ALA A 1 117 ? 7.425 -5.640 0.538 1.00 84.31 117 ALA A CA 1
ATOM 886 C C . ALA A 1 117 ? 7.677 -5.313 2.015 1.00 84.31 117 ALA A C 1
ATOM 888 O O . ALA A 1 117 ? 6.890 -4.599 2.620 1.00 84.31 117 ALA A O 1
ATOM 889 N N . ALA A 1 118 ? 8.762 -5.822 2.605 1.00 85.94 118 ALA A N 1
ATOM 890 C CA . ALA A 1 118 ? 9.106 -5.564 3.999 1.00 85.94 118 ALA A CA 1
ATOM 891 C C . ALA A 1 118 ? 9.515 -4.104 4.234 1.00 85.94 118 ALA A C 1
ATOM 893 O O . ALA A 1 118 ? 9.119 -3.526 5.244 1.00 85.94 118 ALA A O 1
ATOM 894 N N . HIS A 1 119 ? 10.277 -3.510 3.311 1.00 86.31 119 HIS A N 1
ATOM 895 C CA . HIS A 1 119 ? 10.628 -2.092 3.363 1.00 86.31 119 HIS A CA 1
ATOM 896 C C . HIS A 1 119 ? 9.375 -1.214 3.290 1.00 86.31 119 HIS A C 1
ATOM 898 O O . HIS A 1 119 ? 9.153 -0.383 4.164 1.00 86.31 119 HIS A O 1
ATOM 904 N N . GLU A 1 120 ? 8.516 -1.450 2.301 1.00 91.12 120 GLU A N 1
ATOM 905 C CA . GLU A 1 120 ? 7.278 -0.690 2.129 1.00 91.12 120 GLU A CA 1
ATOM 906 C C . GLU A 1 120 ? 6.295 -0.901 3.286 1.00 91.12 120 GLU A C 1
ATOM 908 O O . GLU A 1 120 ? 5.656 0.033 3.765 1.00 91.12 120 GLU A O 1
ATOM 913 N N . LEU A 1 121 ? 6.213 -2.125 3.810 1.00 90.94 121 LEU A N 1
ATOM 914 C CA . LEU A 1 121 ? 5.416 -2.422 4.993 1.00 90.94 121 LEU A CA 1
ATOM 915 C C . LEU A 1 121 ? 5.880 -1.617 6.212 1.00 90.94 121 LEU A C 1
ATOM 917 O O . LEU A 1 121 ? 5.044 -1.212 7.016 1.00 90.94 121 LEU A O 1
ATOM 921 N N . ALA A 1 122 ? 7.183 -1.367 6.359 1.00 91.19 122 ALA A N 1
ATOM 922 C CA . ALA A 1 122 ? 7.689 -0.546 7.453 1.00 91.19 122 ALA A CA 1
ATOM 923 C C . ALA A 1 122 ? 7.135 0.888 7.384 1.00 91.19 122 ALA A C 1
ATOM 925 O O . ALA A 1 122 ? 6.712 1.410 8.411 1.00 91.19 122 ALA A O 1
ATOM 926 N N . HIS A 1 123 ? 7.022 1.478 6.187 1.00 90.44 123 HIS A N 1
ATOM 927 C CA . HIS A 1 123 ? 6.392 2.797 6.010 1.00 90.44 123 HIS A CA 1
ATOM 928 C C . HIS A 1 123 ? 4.904 2.801 6.368 1.00 90.44 123 HIS A C 1
ATOM 930 O O . HIS A 1 123 ? 4.397 3.798 6.878 1.00 90.44 123 HIS A O 1
ATOM 936 N N . VAL A 1 124 ? 4.190 1.692 6.140 1.00 92.19 124 VAL A N 1
ATOM 937 C CA . VAL A 1 124 ? 2.791 1.550 6.584 1.00 92.19 124 VAL A CA 1
ATOM 938 C C . VAL A 1 124 ? 2.694 1.507 8.105 1.00 92.19 124 VAL A C 1
ATOM 940 O O . VAL A 1 124 ? 1.725 2.010 8.662 1.00 92.19 124 VAL A O 1
ATOM 943 N N . LEU A 1 125 ? 3.658 0.871 8.771 1.00 91.44 125 LEU A N 1
ATOM 944 C CA . LEU A 1 125 ? 3.627 0.642 10.215 1.00 91.44 125 LEU A CA 1
ATOM 945 C C . LEU A 1 125 ? 4.049 1.862 11.049 1.00 91.44 125 LEU A C 1
ATOM 947 O O . LEU A 1 125 ? 3.653 1.917 12.216 1.00 91.44 125 LEU A O 1
ATOM 951 N N . GLY A 1 126 ? 4.753 2.830 10.450 1.00 81.94 126 GLY A N 1
ATOM 952 C CA . GLY A 1 126 ? 5.231 4.046 11.119 1.00 81.94 126 GLY A CA 1
ATOM 953 C C . GLY A 1 126 ? 6.579 3.863 11.800 1.00 81.94 126 GLY A C 1
ATOM 954 O O . GLY A 1 126 ? 6.641 3.132 12.815 1.00 81.94 126 GLY A O 1
#

Foldseek 3Di:
DPDAWDWQACQQPQNVQRVVDDGDTHPPAQADEAEEADQWTHHPVNPDIDGPDDPQDQKAKAQRDADPVRFRRYMYMYGPVVCLVPPDPPVVCVVCVPPDPDPPDDDDDNPPVVVVVVVNVVRHGD